Protein AF-A0A8I0JNL1-F1 (afdb_monomer)

pLDDT: mean 84.27, std 13.31, range [37.5, 96.88]

Sequence (126 aa):
MKEPLSAQIAQLTMKREQNKLELFEKEALRLRNKELFFVHGESTPAPERIALDSEIAHLEADRQRTKAELLKLKRQAQEMRETKLVALLIEALNANGLQAEIEKARAAADDALRHAHLFEAYTAQI

Radius of gyration: 26.98 Å; Cα contacts (8 Å, |Δi|>4): 44; chains: 1; bounding box: 59×25×74 Å

Mean predicted aligned error: 10.64 Å

Solvent-accessible surface area (backbone atoms only — not comparable to full-atom values): 6977 Å² total; per-residue (Å²): 130,84,77,55,70,69,56,55,50,49,51,45,50,52,50,45,54,51,43,50,52,54,40,51,53,52,50,50,50,55,50,50,51,50,48,40,30,75,78,71,64,46,77,77,56,69,68,61,53,51,51,53,53,50,51,45,52,49,39,52,52,52,44,53,51,45,50,55,53,47,53,51,54,52,48,52,53,47,55,55,48,53,54,50,50,51,52,51,49,51,53,54,35,52,75,70,68,42,53,67,60,52,52,52,52,49,52,53,50,54,52,51,52,52,52,56,58,54,48,59,68,66,58,77,78,116

Secondary structure (DSSP, 8-state):
-PPPHHHHHHHHHHHHHHHHHHHHHHHHHHHHHHHHHHHH-PPPPHHHHHHHHHHHHHHHHHHHHHHHHHHHHHHHHHHHHHHHHHHHHHHHHHHTT-HHHHHHHHHHHHHHHHHHHHHHHHHTT-

Structure (mmCIF, N/CA/C/O backbone):
data_AF-A0A8I0JNL1-F1
#
_entry.id   AF-A0A8I0JNL1-F1
#
loop_
_atom_site.group_PDB
_atom_site.id
_atom_site.type_symbol
_atom_site.label_atom_id
_atom_site.label_alt_id
_atom_site.label_comp_id
_atom_site.label_asym_id
_atom_site.label_entity_id
_atom_site.label_seq_id
_atom_site.pdbx_PDB_ins_code
_atom_site.Cartn_x
_atom_site.Cartn_y
_atom_site.Cartn_z
_atom_site.occupancy
_atom_site.B_iso_or_equiv
_atom_site.auth_seq_id
_atom_site.auth_comp_id
_atom_site.auth_asym_id
_atom_site.auth_atom_id
_atom_site.pdbx_PDB_model_num
ATOM 1 N N . MET A 1 1 ? 9.365 -12.521 19.389 1.00 48.44 1 MET A N 1
ATOM 2 C CA . MET A 1 1 ? 8.229 -11.627 19.719 1.00 48.44 1 MET A CA 1
ATOM 3 C C . MET A 1 1 ? 7.768 -10.964 18.428 1.00 48.44 1 MET A C 1
ATOM 5 O O . MET A 1 1 ? 8.630 -10.650 17.619 1.00 48.44 1 MET A O 1
ATOM 9 N N . LYS A 1 2 ? 6.458 -10.817 18.183 1.00 74.38 2 LYS A N 1
ATOM 10 C CA . LYS A 1 2 ? 5.972 -10.074 17.003 1.00 74.38 2 LYS A CA 1
ATOM 11 C C . LYS A 1 2 ? 6.363 -8.601 17.157 1.00 74.38 2 LYS A C 1
ATOM 13 O O . LYS A 1 2 ? 6.223 -8.063 18.253 1.00 74.38 2 LYS A O 1
ATOM 18 N N . GLU A 1 3 ? 6.868 -7.977 16.095 1.00 81.94 3 GLU A N 1
ATOM 19 C CA . GLU A 1 3 ? 7.218 -6.553 16.110 1.00 81.94 3 GLU A CA 1
ATOM 20 C C . GLU A 1 3 ? 6.005 -5.682 16.472 1.00 81.94 3 GLU A C 1
ATOM 22 O O . GLU A 1 3 ? 4.873 -6.036 16.121 1.00 81.94 3 GLU A O 1
ATOM 27 N N . PRO A 1 4 ? 6.203 -4.536 17.149 1.00 87.50 4 PRO A N 1
ATOM 28 C CA . PRO A 1 4 ? 5.103 -3.643 17.476 1.00 87.50 4 PRO A CA 1
ATOM 29 C C . PRO A 1 4 ? 4.456 -3.099 16.199 1.00 87.50 4 PRO A C 1
ATOM 31 O O . PRO A 1 4 ? 5.123 -2.816 15.205 1.00 87.50 4 PRO A O 1
ATOM 34 N N . LEU A 1 5 ? 3.135 -2.920 16.234 1.00 85.31 5 LEU A N 1
ATOM 35 C CA . LEU A 1 5 ? 2.339 -2.537 15.064 1.00 85.31 5 LEU A CA 1
ATOM 36 C C . LEU A 1 5 ? 2.775 -1.184 14.465 1.00 85.31 5 LEU A C 1
ATOM 38 O O . LEU A 1 5 ? 2.724 -0.987 13.254 1.00 85.31 5 LEU A O 1
ATOM 42 N N . SER A 1 6 ? 3.285 -0.274 15.300 1.00 84.62 6 SER A N 1
ATOM 43 C CA . SER A 1 6 ? 3.906 0.981 14.865 1.00 84.62 6 SER A CA 1
ATOM 44 C C . SER A 1 6 ? 5.185 0.772 14.048 1.00 84.62 6 SER A C 1
ATOM 46 O O . SER A 1 6 ? 5.370 1.460 13.047 1.00 84.62 6 SER A O 1
ATOM 48 N N . ALA A 1 7 ? 6.041 -0.182 14.432 1.00 88.50 7 ALA A N 1
ATOM 49 C CA . ALA A 1 7 ? 7.258 -0.507 13.690 1.00 88.50 7 ALA A CA 1
ATOM 50 C C . ALA A 1 7 ? 6.928 -1.147 12.338 1.00 88.50 7 ALA A C 1
ATOM 52 O O . ALA A 1 7 ? 7.489 -0.735 11.328 1.00 88.50 7 ALA A O 1
ATOM 53 N N . GLN A 1 8 ? 5.945 -2.052 12.292 1.00 88.81 8 GLN A N 1
ATOM 54 C CA . GLN A 1 8 ? 5.487 -2.659 11.036 1.00 88.81 8 GLN A CA 1
ATOM 55 C C . GLN A 1 8 ? 4.933 -1.604 10.060 1.00 88.81 8 GLN A C 1
ATOM 57 O O . GLN A 1 8 ? 5.268 -1.605 8.875 1.00 88.81 8 GLN A O 1
ATOM 62 N N . ILE A 1 9 ? 4.126 -0.650 10.550 1.00 88.69 9 ILE A N 1
ATOM 63 C CA . ILE A 1 9 ? 3.624 0.467 9.730 1.00 88.69 9 ILE A CA 1
ATOM 64 C C . ILE A 1 9 ? 4.778 1.346 9.232 1.00 88.69 9 ILE A C 1
ATOM 66 O O . ILE A 1 9 ? 4.781 1.737 8.063 1.00 88.69 9 ILE A O 1
ATOM 70 N N . ALA A 1 10 ? 5.749 1.666 10.092 1.00 89.56 10 ALA A N 1
ATOM 71 C CA . ALA A 1 10 ? 6.901 2.481 9.717 1.00 89.56 10 ALA A CA 1
ATOM 72 C C . ALA A 1 10 ? 7.754 1.794 8.638 1.00 89.56 10 ALA A C 1
ATOM 74 O O . ALA A 1 10 ? 8.046 2.413 7.616 1.00 89.56 10 ALA A O 1
ATOM 7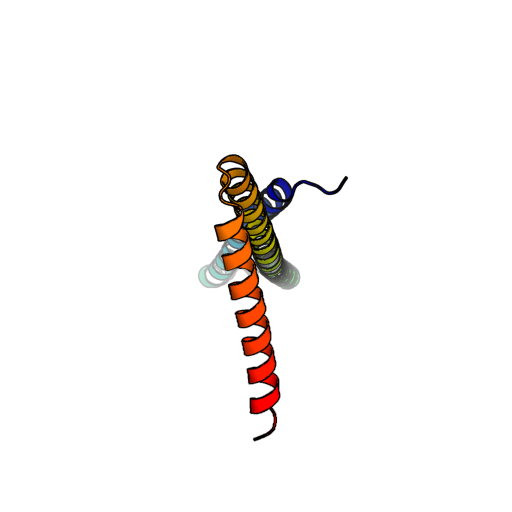5 N N . GLN A 1 11 ? 8.065 0.507 8.809 1.00 92.19 11 GLN A N 1
ATOM 76 C CA . GLN A 1 11 ? 8.825 -0.283 7.838 1.00 92.19 11 GLN A CA 1
ATOM 77 C C . GLN A 1 11 ? 8.132 -0.333 6.474 1.00 92.19 11 GLN A C 1
ATOM 79 O O . GLN A 1 11 ? 8.754 -0.035 5.456 1.00 92.19 11 GLN A O 1
ATOM 84 N N . LEU A 1 12 ? 6.832 -0.642 6.432 1.00 90.75 12 LEU A N 1
ATOM 85 C CA . LEU A 1 12 ? 6.090 -0.668 5.169 1.00 90.75 12 LEU A CA 1
ATOM 86 C C . LEU A 1 12 ? 5.966 0.724 4.535 1.00 90.75 12 LEU A C 1
ATOM 88 O O . LEU A 1 12 ? 5.923 0.842 3.312 1.00 90.75 12 LEU A O 1
ATOM 92 N N . THR A 1 13 ? 5.932 1.788 5.341 1.00 89.50 13 THR A N 1
ATOM 93 C CA . THR A 1 13 ? 5.942 3.166 4.830 1.00 89.50 13 THR A CA 1
ATOM 94 C C . THR A 1 13 ? 7.282 3.493 4.177 1.00 89.50 13 THR A C 1
ATOM 96 O O . THR A 1 13 ? 7.296 3.994 3.056 1.00 89.50 13 THR A O 1
ATOM 99 N N . MET A 1 14 ? 8.397 3.147 4.827 1.00 92.88 14 MET A N 1
ATOM 100 C CA . MET A 1 14 ? 9.734 3.313 4.251 1.00 92.88 14 MET A CA 1
ATOM 101 C C . MET A 1 14 ? 9.894 2.496 2.969 1.00 92.88 14 MET A C 1
ATOM 103 O O . MET A 1 14 ? 10.290 3.051 1.948 1.00 92.88 14 MET A O 1
ATOM 107 N N . LYS A 1 15 ? 9.500 1.216 2.990 1.00 91.88 15 LYS A N 1
ATOM 108 C CA . LYS A 1 15 ? 9.515 0.347 1.806 1.00 91.88 15 LYS A CA 1
ATOM 109 C C . LYS A 1 15 ? 8.716 0.956 0.654 1.00 91.88 15 LYS A C 1
ATOM 111 O O . LYS A 1 15 ? 9.158 0.954 -0.487 1.00 91.88 15 LYS A O 1
ATOM 116 N N . ARG A 1 16 ? 7.540 1.521 0.936 1.00 90.50 16 ARG A N 1
ATOM 117 C CA . ARG A 1 16 ? 6.712 2.163 -0.091 1.00 90.50 16 ARG A CA 1
ATOM 118 C C . ARG A 1 16 ? 7.397 3.374 -0.730 1.00 90.50 16 ARG A C 1
ATOM 120 O O . ARG A 1 16 ? 7.268 3.543 -1.940 1.00 90.50 16 ARG A O 1
ATOM 127 N N . GLU A 1 17 ? 8.071 4.215 0.052 1.00 91.94 17 GLU A N 1
ATOM 128 C CA . GLU A 1 17 ? 8.812 5.360 -0.494 1.00 91.94 17 GLU A CA 1
ATOM 129 C C . GLU A 1 17 ? 10.041 4.908 -1.292 1.00 91.94 17 GLU A C 1
ATOM 131 O O . GLU A 1 17 ? 10.281 5.441 -2.371 1.00 91.94 17 GLU A O 1
ATOM 136 N N . GLN A 1 18 ? 10.750 3.871 -0.837 1.00 93.75 18 GLN A N 1
ATOM 137 C CA . GLN A 1 18 ? 11.854 3.263 -1.590 1.00 93.75 18 GLN A CA 1
ATOM 138 C C . GLN A 1 18 ? 11.381 2.732 -2.948 1.00 93.75 18 GLN A C 1
ATOM 140 O O . GLN A 1 18 ? 11.891 3.160 -3.978 1.00 93.75 18 GLN A O 1
ATOM 145 N N . ASN A 1 19 ? 10.329 1.907 -2.966 1.00 91.75 19 ASN A N 1
ATOM 146 C CA . ASN A 1 19 ? 9.758 1.381 -4.209 1.00 91.75 19 ASN A CA 1
ATOM 147 C C . ASN A 1 19 ? 9.298 2.494 -5.160 1.00 91.75 19 ASN A C 1
ATOM 149 O O . ASN A 1 19 ? 9.339 2.333 -6.373 1.00 91.75 19 ASN A O 1
ATOM 153 N N . LYS A 1 20 ? 8.805 3.615 -4.622 1.00 92.25 20 LYS A N 1
ATOM 154 C CA . LYS A 1 20 ? 8.367 4.762 -5.423 1.00 92.25 20 LYS A CA 1
ATOM 155 C C . LYS A 1 20 ? 9.551 5.465 -6.085 1.00 92.25 20 LYS A C 1
ATOM 157 O O . LYS A 1 20 ? 9.439 5.816 -7.254 1.00 92.25 20 LYS A O 1
ATOM 162 N N . LEU A 1 21 ? 10.643 5.678 -5.350 1.00 94.75 21 LEU A N 1
ATOM 163 C CA . LEU A 1 21 ? 11.870 6.257 -5.899 1.00 94.75 21 LEU A CA 1
ATOM 164 C C . LEU A 1 21 ? 12.448 5.357 -6.992 1.00 94.75 21 LEU A C 1
ATOM 166 O O . LEU A 1 21 ? 12.667 5.822 -8.105 1.00 94.75 21 LEU A O 1
ATOM 170 N N . GLU A 1 22 ? 12.586 4.064 -6.705 1.00 95.38 22 GLU A N 1
ATOM 171 C CA . GLU A 1 22 ? 13.130 3.096 -7.656 1.00 95.38 22 GLU A CA 1
ATOM 172 C C . GLU A 1 22 ? 12.269 2.998 -8.923 1.00 95.38 22 GLU A C 1
ATOM 174 O O . GLU A 1 22 ? 12.784 3.016 -10.039 1.00 95.38 22 GLU A O 1
ATOM 179 N N . LEU A 1 23 ? 10.940 2.994 -8.777 1.00 95.25 23 LEU A N 1
ATOM 180 C CA . LEU A 1 23 ? 10.028 3.005 -9.918 1.00 95.25 23 LEU A CA 1
ATOM 181 C C . LEU A 1 23 ? 10.205 4.260 -10.782 1.00 95.25 23 LEU A C 1
ATOM 183 O O . LEU A 1 23 ? 10.267 4.143 -12.004 1.00 95.25 23 LEU A O 1
ATOM 187 N N . PHE A 1 24 ? 10.349 5.442 -10.175 1.00 95.69 24 PHE A N 1
ATOM 188 C CA . PHE A 1 24 ? 10.610 6.668 -10.934 1.00 95.69 24 PHE A CA 1
ATOM 189 C C . PHE A 1 24 ? 11.940 6.623 -11.687 1.00 95.69 24 PHE A C 1
ATOM 191 O O . PHE A 1 24 ? 11.998 7.055 -12.836 1.00 95.69 24 PHE A O 1
ATOM 198 N N . GLU A 1 25 ? 12.997 6.087 -11.078 1.00 96.88 25 GLU A N 1
ATOM 199 C CA . GLU A 1 25 ? 14.301 5.938 -11.733 1.00 96.88 25 GLU A CA 1
ATOM 200 C C . GLU A 1 25 ? 14.222 4.995 -12.941 1.00 96.88 25 GLU A C 1
ATOM 202 O O . GLU A 1 25 ? 14.732 5.309 -14.020 1.00 96.88 25 GLU A O 1
ATOM 207 N N . LYS A 1 26 ? 13.532 3.860 -12.794 1.00 96.44 26 LYS A N 1
ATOM 208 C CA . LYS A 1 26 ? 13.361 2.867 -13.864 1.00 96.44 26 LYS A CA 1
ATOM 209 C C . LYS A 1 26 ? 12.465 3.387 -14.989 1.00 96.44 26 LYS A C 1
ATOM 211 O O . LYS A 1 26 ? 12.774 3.192 -16.165 1.00 96.44 26 LYS A O 1
ATOM 216 N N . GLU A 1 27 ? 11.395 4.110 -14.661 1.00 95.19 27 GLU A N 1
ATOM 217 C CA . GLU A 1 27 ? 10.556 4.785 -15.654 1.00 95.19 27 GLU A CA 1
ATOM 218 C C . GLU A 1 27 ? 11.321 5.884 -16.400 1.00 95.19 27 GLU A C 1
ATOM 220 O O . GLU A 1 27 ? 11.199 5.984 -17.623 1.00 95.19 27 GLU A O 1
ATOM 225 N N . ALA A 1 28 ? 12.147 6.665 -15.698 1.00 96.31 28 ALA A N 1
ATOM 226 C CA . ALA A 1 28 ? 13.008 7.672 -16.309 1.00 96.31 28 ALA A CA 1
ATOM 227 C C . ALA A 1 28 ? 14.028 7.034 -17.261 1.00 96.31 28 ALA A C 1
ATOM 229 O O . ALA A 1 28 ? 14.199 7.511 -18.383 1.00 96.31 28 ALA A O 1
ATOM 230 N N . LEU A 1 29 ? 14.646 5.914 -16.869 1.00 96.06 29 LEU A N 1
ATOM 231 C CA . LEU A 1 29 ? 15.532 5.143 -17.743 1.00 96.06 29 LEU A CA 1
ATOM 232 C C . LEU A 1 29 ? 14.789 4.641 -18.988 1.00 96.06 29 LEU A C 1
ATOM 234 O O . LEU A 1 29 ? 15.286 4.779 -20.106 1.00 96.06 29 LEU A O 1
ATOM 238 N N . ARG A 1 30 ? 13.568 4.121 -18.821 1.00 94.88 30 ARG A N 1
ATOM 239 C CA . ARG A 1 30 ? 12.734 3.670 -19.943 1.00 94.88 30 ARG A CA 1
ATOM 240 C C . ARG A 1 30 ? 12.415 4.813 -20.907 1.00 94.88 30 ARG A C 1
ATOM 242 O O . ARG A 1 30 ? 12.444 4.610 -22.119 1.00 94.88 30 ARG A O 1
ATOM 249 N N . LEU A 1 31 ? 12.096 5.999 -20.388 1.00 94.69 31 LEU A N 1
ATOM 250 C CA . LEU A 1 31 ? 11.822 7.190 -21.197 1.00 94.69 31 LEU A CA 1
ATOM 251 C C . LEU A 1 31 ? 13.074 7.677 -21.926 1.00 94.69 31 LEU A C 1
ATOM 253 O O . LEU A 1 31 ? 13.005 7.924 -23.127 1.00 94.69 31 LEU A O 1
ATOM 257 N N . ARG A 1 32 ? 14.219 7.722 -21.241 1.00 94.94 32 ARG A N 1
ATOM 258 C CA . ARG A 1 32 ? 15.505 8.085 -21.841 1.00 94.94 32 ARG A CA 1
ATOM 259 C C . ARG A 1 32 ? 15.888 7.140 -22.979 1.00 94.94 32 ARG A C 1
ATOM 261 O O . ARG A 1 32 ? 16.269 7.597 -24.047 1.00 94.94 32 ARG A O 1
ATOM 268 N N . ASN A 1 33 ? 15.732 5.830 -22.792 1.00 92.75 33 ASN A N 1
ATOM 269 C CA . ASN A 1 33 ? 16.008 4.843 -23.840 1.00 92.75 33 ASN A CA 1
ATOM 270 C C . ASN A 1 33 ? 15.101 5.035 -25.067 1.00 92.75 33 ASN A C 1
ATOM 272 O O . ASN A 1 33 ? 15.548 4.885 -26.202 1.00 92.75 33 ASN A O 1
ATOM 276 N N . LYS A 1 34 ? 13.830 5.405 -24.854 1.00 92.56 34 LYS A N 1
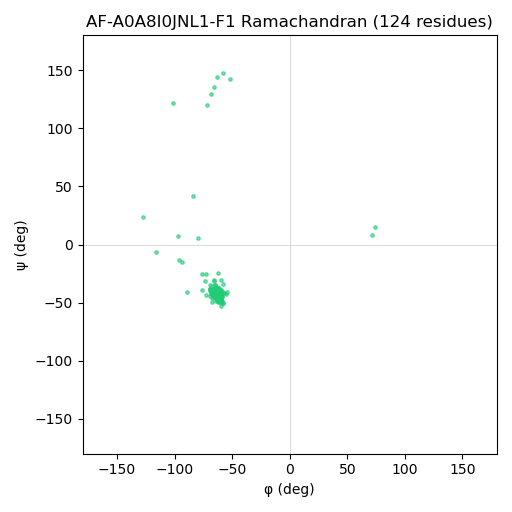ATOM 277 C CA . LYS A 1 34 ? 12.915 5.761 -25.949 1.00 92.56 34 LYS A CA 1
ATOM 278 C C . LYS A 1 34 ? 13.364 7.032 -26.665 1.00 92.56 34 LYS A C 1
ATOM 280 O O . LYS A 1 34 ? 13.359 7.057 -27.889 1.00 92.56 34 LYS A O 1
ATOM 285 N N . GLU A 1 35 ? 13.752 8.064 -25.924 1.00 94.94 35 GLU A N 1
ATOM 286 C CA . GLU A 1 35 ? 14.258 9.318 -26.486 1.00 94.94 35 GLU A CA 1
ATOM 287 C C . GLU A 1 35 ? 15.509 9.089 -27.343 1.00 94.94 35 GLU A C 1
ATOM 289 O O . GLU A 1 35 ? 15.538 9.523 -28.492 1.00 94.94 35 GLU A O 1
ATOM 294 N N . LEU A 1 36 ? 16.492 8.334 -26.840 1.00 93.31 36 LEU A N 1
ATOM 295 C CA . LEU A 1 36 ? 17.705 7.979 -27.586 1.00 93.31 36 LEU A CA 1
ATOM 296 C C . LEU A 1 36 ? 17.381 7.255 -28.898 1.00 93.31 36 LEU A C 1
ATOM 298 O O . LEU A 1 36 ? 17.949 7.576 -29.943 1.00 93.31 36 LEU A O 1
ATOM 302 N N . PHE A 1 37 ? 16.414 6.338 -28.872 1.00 93.75 37 PHE A N 1
ATOM 303 C CA . PHE A 1 37 ? 15.942 5.678 -30.083 1.00 93.75 37 PHE A CA 1
ATOM 304 C C . PHE A 1 37 ? 15.300 6.663 -31.070 1.00 93.75 37 PHE A C 1
ATOM 306 O O . PHE A 1 37 ? 15.616 6.629 -32.257 1.00 93.75 37 PHE A O 1
ATOM 313 N N . PHE A 1 38 ? 14.422 7.555 -30.603 1.00 92.69 38 PHE A N 1
ATOM 314 C CA . PHE A 1 38 ? 13.723 8.502 -31.477 1.00 92.69 38 PHE A CA 1
ATOM 315 C C . PHE A 1 38 ? 14.635 9.583 -32.064 1.00 92.69 38 PHE A C 1
ATOM 317 O O . PHE A 1 38 ? 14.446 9.968 -33.216 1.00 92.69 38 PHE A O 1
ATOM 324 N N . VAL A 1 39 ? 15.596 10.086 -31.287 1.00 95.31 39 VAL A N 1
ATOM 325 C CA . VAL A 1 39 ? 16.458 11.212 -31.681 1.00 95.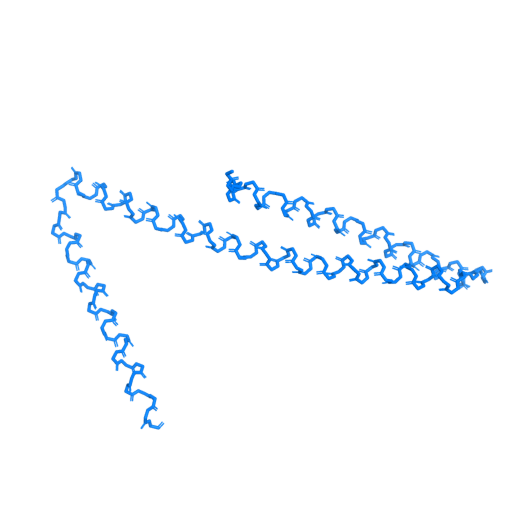31 39 VAL A CA 1
ATOM 326 C C . VAL A 1 39 ? 17.714 10.731 -32.405 1.00 95.31 39 VAL A C 1
ATOM 328 O O . VAL A 1 39 ? 18.129 11.341 -33.389 1.00 95.31 39 VAL A O 1
ATOM 331 N N . HIS A 1 40 ? 18.321 9.640 -31.932 1.00 93.69 40 HIS A N 1
ATOM 332 C CA . HIS A 1 40 ? 19.637 9.183 -32.387 1.00 93.69 40 HIS A CA 1
ATOM 333 C C . HIS A 1 40 ? 19.606 7.819 -33.089 1.00 93.69 40 HIS A C 1
ATOM 335 O O . HIS A 1 40 ? 20.622 7.393 -33.632 1.00 93.69 40 HIS A O 1
ATOM 341 N N . GLY A 1 41 ? 18.462 7.124 -33.109 1.00 92.69 41 GLY A N 1
ATOM 342 C CA . GLY A 1 41 ? 18.353 5.776 -33.678 1.00 92.69 41 GLY A CA 1
ATOM 343 C C . GLY A 1 41 ? 19.030 4.691 -32.833 1.00 92.69 41 GLY A C 1
ATOM 344 O O . GLY A 1 41 ? 19.142 3.548 -33.276 1.00 92.69 41 GLY A O 1
ATOM 345 N N . GLU A 1 42 ? 19.482 5.023 -31.620 1.00 92.00 42 GLU A N 1
ATOM 346 C CA . GLU A 1 42 ? 20.152 4.086 -30.720 1.00 92.00 42 GLU A CA 1
ATOM 347 C C . GLU A 1 42 ? 19.142 3.086 -30.147 1.00 92.00 42 GLU A C 1
ATOM 349 O O . GLU A 1 42 ? 18.172 3.459 -29.487 1.00 92.00 42 GLU A O 1
ATOM 354 N N . SER A 1 43 ? 19.349 1.792 -30.403 1.00 89.06 43 SER A N 1
ATOM 355 C CA . SER A 1 43 ? 18.433 0.750 -29.937 1.00 89.06 43 SER A CA 1
ATOM 356 C C . SER A 1 43 ? 18.972 0.047 -28.698 1.00 89.06 43 SER A C 1
ATOM 358 O O . SER A 1 43 ? 20.025 -0.586 -28.738 1.00 89.06 43 SER A O 1
ATOM 360 N N . THR A 1 44 ? 18.204 0.085 -27.611 1.00 90.31 44 THR A N 1
ATOM 361 C CA . THR A 1 44 ? 18.430 -0.787 -26.454 1.00 90.31 44 THR A CA 1
ATOM 362 C C . THR A 1 44 ? 18.105 -2.238 -26.833 1.00 90.31 44 THR A C 1
ATOM 364 O O . THR A 1 44 ? 17.002 -2.474 -27.345 1.00 90.31 44 THR A O 1
ATOM 367 N N . PRO A 1 45 ? 18.984 -3.222 -26.571 1.00 94.81 45 PRO A N 1
ATOM 368 C CA . PRO A 1 45 ? 18.719 -4.635 -26.835 1.00 94.81 45 PRO A CA 1
ATOM 369 C C . PRO A 1 45 ? 17.391 -5.120 -26.241 1.00 94.81 45 PRO A C 1
ATOM 371 O O . PRO A 1 45 ? 17.005 -4.746 -25.134 1.00 94.81 45 PRO A O 1
ATOM 374 N N . ALA A 1 46 ? 16.684 -5.996 -26.962 1.00 92.69 46 ALA A N 1
ATOM 375 C CA . ALA A 1 46 ? 15.395 -6.524 -26.506 1.00 92.69 46 ALA A CA 1
ATOM 376 C C . ALA A 1 46 ? 15.438 -7.177 -25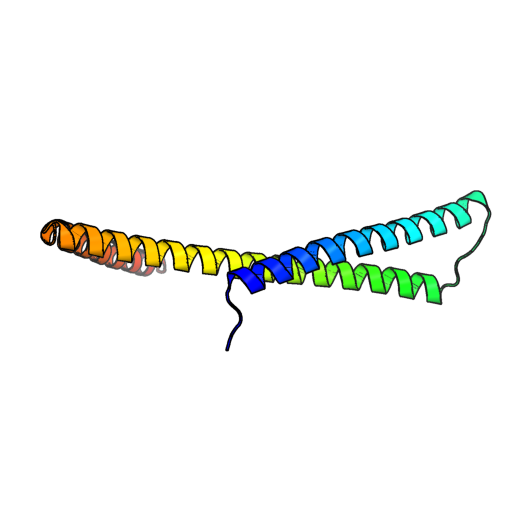.104 1.00 92.69 46 ALA A C 1
ATOM 378 O O . ALA A 1 46 ? 14.524 -6.898 -24.327 1.00 92.69 46 ALA A O 1
ATOM 379 N N . PRO A 1 47 ? 16.470 -7.966 -24.731 1.00 95.75 47 PRO A N 1
ATOM 380 C CA . PRO A 1 47 ? 16.568 -8.535 -23.385 1.00 95.75 47 PRO A CA 1
ATOM 381 C C . PRO A 1 47 ? 16.609 -7.476 -22.279 1.00 95.75 47 PRO A C 1
ATOM 383 O O . PRO A 1 47 ? 15.940 -7.629 -21.264 1.00 95.75 47 PRO A O 1
ATOM 386 N N . GLU A 1 48 ? 17.333 -6.376 -22.494 1.00 93.50 48 GLU A N 1
ATOM 387 C CA . GLU A 1 48 ? 17.449 -5.282 -21.522 1.00 93.50 48 GLU A CA 1
ATOM 388 C C . GLU A 1 48 ? 16.131 -4.519 -21.362 1.00 93.50 48 GLU A C 1
ATOM 390 O O . GLU A 1 48 ? 15.750 -4.163 -20.249 1.00 93.50 48 GLU A O 1
ATOM 395 N N . ARG A 1 49 ? 15.386 -4.318 -22.458 1.00 92.50 49 ARG A N 1
ATOM 396 C CA . ARG A 1 49 ? 14.049 -3.704 -22.396 1.00 92.50 49 ARG A CA 1
ATOM 397 C C . ARG A 1 49 ? 13.063 -4.576 -21.622 1.00 92.50 49 ARG A C 1
ATOM 399 O O . ARG A 1 49 ? 12.342 -4.063 -20.776 1.00 92.50 49 ARG A O 1
ATOM 406 N N . ILE A 1 50 ? 13.061 -5.884 -21.892 1.00 94.88 50 ILE A N 1
ATOM 407 C CA . ILE A 1 50 ? 12.193 -6.846 -21.197 1.00 94.88 50 ILE A CA 1
ATOM 408 C C . ILE A 1 50 ? 12.540 -6.894 -19.708 1.00 94.88 50 ILE A C 1
ATOM 410 O O . ILE A 1 50 ? 11.635 -6.871 -18.878 1.00 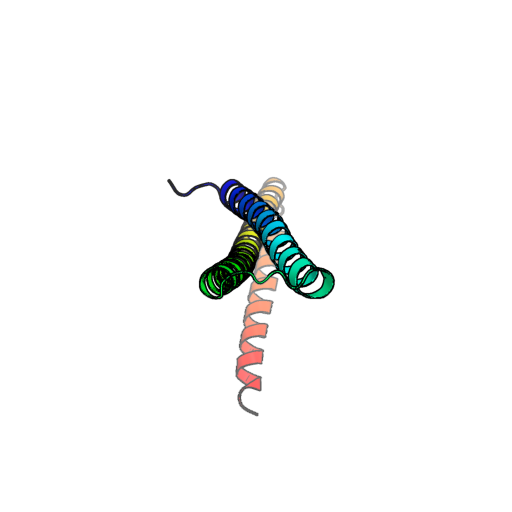94.88 50 ILE A O 1
ATOM 414 N N . ALA A 1 51 ? 13.832 -6.921 -19.366 1.00 96.06 51 ALA A N 1
ATOM 415 C CA . ALA A 1 51 ? 14.282 -6.870 -17.981 1.00 96.06 51 ALA A CA 1
ATOM 416 C C . ALA A 1 51 ? 13.771 -5.598 -17.285 1.00 96.06 51 ALA A C 1
ATOM 418 O O . ALA A 1 51 ? 13.108 -5.696 -16.255 1.00 96.06 51 ALA A O 1
ATOM 419 N N . LEU A 1 52 ? 13.962 -4.426 -17.897 1.00 95.38 52 LEU A N 1
ATOM 420 C CA . LEU A 1 52 ? 13.500 -3.152 -17.345 1.00 95.38 52 LEU A CA 1
ATOM 421 C C . LEU A 1 52 ? 11.975 -3.100 -17.156 1.00 95.38 52 LEU A C 1
ATOM 423 O O . LEU A 1 52 ? 11.502 -2.693 -16.097 1.00 95.38 52 LEU A O 1
ATOM 427 N N . ASP A 1 53 ? 11.194 -3.535 -18.148 1.00 94.44 53 ASP A N 1
ATOM 428 C CA . ASP A 1 53 ? 9.731 -3.574 -18.033 1.00 94.44 53 ASP A CA 1
ATOM 429 C C . ASP A 1 53 ? 9.273 -4.579 -16.959 1.00 94.44 53 ASP A C 1
ATOM 431 O O . ASP A 1 53 ? 8.308 -4.316 -16.239 1.00 94.44 53 ASP A O 1
ATOM 435 N N . SER A 1 54 ? 9.983 -5.702 -16.795 1.00 95.31 54 SER A N 1
ATOM 436 C CA . SER A 1 54 ? 9.693 -6.682 -15.742 1.00 95.31 54 SER A CA 1
ATOM 437 C C . SER A 1 54 ? 9.994 -6.148 -14.338 1.00 95.31 54 SER A C 1
ATOM 439 O O . SER A 1 54 ? 9.202 -6.366 -13.420 1.00 95.31 54 SER A O 1
ATOM 441 N N . GLU A 1 55 ? 11.084 -5.394 -14.175 1.00 96.31 55 GLU A N 1
ATOM 442 C CA . GLU A 1 55 ? 11.435 -4.730 -12.917 1.00 96.31 55 GLU A CA 1
ATOM 443 C C . GLU A 1 55 ? 10.386 -3.677 -12.543 1.00 96.31 55 GLU A C 1
ATOM 445 O O . GLU A 1 55 ? 9.922 -3.647 -11.403 1.00 96.31 55 GLU A O 1
ATOM 450 N N . ILE A 1 56 ? 9.941 -2.864 -13.511 1.00 95.69 56 ILE A N 1
ATOM 451 C CA . ILE A 1 56 ? 8.863 -1.884 -13.304 1.00 95.69 56 ILE A CA 1
ATOM 452 C C . ILE A 1 56 ? 7.578 -2.594 -12.860 1.00 95.69 56 ILE A C 1
ATOM 454 O O . ILE A 1 56 ? 6.998 -2.224 -11.839 1.00 95.69 56 ILE A O 1
ATOM 458 N N . ALA A 1 57 ? 7.158 -3.648 -13.568 1.00 94.81 57 ALA A N 1
ATOM 459 C CA . ALA A 1 57 ? 5.953 -4.401 -13.222 1.00 94.81 57 ALA A CA 1
ATOM 460 C C . ALA A 1 57 ? 6.036 -5.027 -11.815 1.00 94.81 57 ALA A C 1
ATOM 462 O O . ALA A 1 57 ? 5.058 -5.009 -11.062 1.00 94.81 57 ALA A O 1
ATOM 463 N N . HIS A 1 58 ? 7.209 -5.539 -11.427 1.00 95.56 58 HIS A N 1
ATOM 464 C CA . HIS A 1 58 ? 7.436 -6.063 -10.082 1.00 95.56 58 HIS A CA 1
ATOM 465 C C . HIS A 1 58 ? 7.317 -4.961 -9.019 1.00 95.56 58 HIS A C 1
ATOM 467 O O . HIS A 1 58 ? 6.635 -5.145 -8.007 1.00 95.56 58 HIS A O 1
ATOM 473 N N . LEU A 1 59 ? 7.941 -3.801 -9.239 1.00 93.94 59 LEU A N 1
ATOM 474 C CA . LEU A 1 59 ? 7.875 -2.662 -8.319 1.00 93.94 59 LEU A CA 1
ATOM 475 C C . LEU A 1 59 ? 6.442 -2.135 -8.159 1.00 93.94 59 LEU A C 1
ATOM 477 O O . LEU A 1 59 ? 6.024 -1.806 -7.043 1.00 93.94 59 LEU A O 1
ATOM 481 N N . GLU A 1 60 ? 5.657 -2.103 -9.239 1.00 93.50 60 GLU A N 1
ATOM 482 C CA . GLU A 1 60 ? 4.236 -1.745 -9.202 1.00 93.50 60 GLU A CA 1
ATOM 483 C C . GLU A 1 60 ? 3.412 -2.734 -8.374 1.00 93.50 60 GLU A C 1
ATOM 485 O O . GLU A 1 60 ? 2.641 -2.316 -7.499 1.00 93.50 60 GLU A O 1
ATOM 490 N N . ALA A 1 61 ? 3.595 -4.036 -8.607 1.00 93.81 61 ALA A N 1
ATOM 491 C CA . ALA A 1 61 ? 2.914 -5.087 -7.858 1.00 93.81 61 ALA A CA 1
ATOM 492 C C . ALA A 1 61 ? 3.245 -5.003 -6.360 1.00 93.81 61 ALA A C 1
ATOM 494 O O . ALA A 1 61 ? 2.342 -4.980 -5.514 1.00 93.81 61 ALA A O 1
ATOM 495 N N . ASP A 1 62 ? 4.526 -4.849 -6.023 1.00 92.00 62 ASP A N 1
ATOM 496 C CA . ASP A 1 62 ? 4.978 -4.692 -4.643 1.00 92.00 62 ASP A CA 1
ATOM 497 C C . ASP A 1 62 ? 4.436 -3.416 -3.993 1.00 92.00 62 ASP A C 1
ATOM 499 O O . ASP A 1 62 ? 4.071 -3.422 -2.810 1.00 92.00 62 ASP A O 1
ATOM 503 N N . ARG A 1 63 ? 4.317 -2.316 -4.745 1.00 90.00 63 ARG A N 1
ATOM 504 C CA . ARG A 1 63 ? 3.712 -1.071 -4.253 1.00 90.00 63 ARG A CA 1
ATOM 505 C C . ARG A 1 63 ? 2.234 -1.266 -3.916 1.00 90.00 63 ARG A C 1
ATOM 507 O O . ARG A 1 63 ? 1.781 -0.766 -2.880 1.00 90.00 63 ARG A O 1
ATOM 514 N N . GLN A 1 64 ? 1.476 -1.979 -4.752 1.00 90.38 64 GLN A N 1
ATOM 515 C CA . GLN A 1 64 ? 0.062 -2.271 -4.483 1.00 90.38 64 GLN A CA 1
ATOM 516 C C . GLN A 1 64 ? -0.105 -3.212 -3.290 1.00 90.38 64 GLN A C 1
ATOM 518 O O . GLN A 1 64 ? -0.933 -2.950 -2.414 1.00 90.38 64 GLN A O 1
ATOM 523 N N . ARG A 1 65 ? 0.734 -4.247 -3.196 1.00 92.75 65 ARG A N 1
ATOM 524 C CA . ARG A 1 65 ? 0.769 -5.150 -2.043 1.00 92.75 65 ARG A CA 1
ATOM 525 C C . ARG A 1 65 ? 1.055 -4.394 -0.746 1.00 92.75 65 ARG A C 1
ATOM 527 O O . ARG A 1 65 ? 0.284 -4.489 0.207 1.00 92.75 65 ARG A O 1
ATOM 534 N N . THR A 1 66 ? 2.104 -3.573 -0.736 1.00 91.19 66 THR A N 1
ATOM 535 C CA . THR A 1 66 ? 2.496 -2.757 0.425 1.00 91.19 66 THR A CA 1
ATOM 536 C C . THR A 1 66 ? 1.378 -1.793 0.829 1.00 91.19 66 THR A C 1
ATOM 538 O O . THR A 1 66 ? 1.104 -1.604 2.014 1.00 91.19 66 THR A O 1
ATOM 541 N N . LYS A 1 67 ? 0.670 -1.200 -0.143 1.00 89.62 67 LYS A N 1
ATOM 542 C CA . LYS A 1 67 ? -0.498 -0.345 0.118 1.00 89.62 67 LYS A CA 1
ATOM 543 C C . LYS A 1 67 ? -1.627 -1.118 0.806 1.00 89.62 67 LYS A C 1
ATOM 545 O O . LYS A 1 67 ? -2.194 -0.605 1.771 1.00 89.62 67 LYS A O 1
ATOM 550 N N . ALA A 1 68 ? -1.956 -2.316 0.327 1.00 92.25 68 ALA A N 1
ATOM 551 C CA . ALA A 1 68 ? -3.000 -3.149 0.922 1.00 92.25 68 ALA A CA 1
ATOM 552 C C . ALA A 1 68 ? -2.642 -3.565 2.360 1.00 92.25 68 ALA A C 1
ATOM 554 O O . ALA A 1 68 ? -3.466 -3.438 3.268 1.00 92.25 68 ALA A O 1
ATOM 555 N N . GLU A 1 69 ? -1.394 -3.978 2.589 1.00 92.19 69 GLU A N 1
ATOM 556 C CA . GLU A 1 69 ? -0.890 -4.332 3.920 1.00 92.19 69 GLU A CA 1
ATOM 557 C C . GLU A 1 69 ? -0.914 -3.126 4.880 1.00 92.19 69 GLU A C 1
ATOM 559 O O . GLU A 1 69 ? -1.402 -3.244 6.005 1.00 92.19 69 GLU A O 1
ATOM 564 N N . LEU A 1 70 ? -0.500 -1.936 4.428 1.00 90.12 70 LEU A N 1
ATOM 565 C CA . LEU A 1 70 ? -0.580 -0.701 5.220 1.00 90.12 70 LEU A CA 1
ATOM 566 C C . LEU A 1 70 ? -2.014 -0.334 5.606 1.00 90.12 70 LEU A C 1
ATOM 568 O O . LEU A 1 70 ? -2.250 0.085 6.738 1.00 90.12 70 LEU A O 1
ATOM 572 N N . LEU A 1 71 ? -2.973 -0.468 4.686 1.00 90.69 71 LEU A N 1
ATOM 573 C CA . LEU A 1 71 ? -4.384 -0.202 4.981 1.00 90.69 71 LEU A CA 1
ATOM 574 C C . LEU A 1 71 ? -4.910 -1.158 6.055 1.00 90.69 71 LEU A C 1
ATOM 576 O O . LEU A 1 71 ? -5.569 -0.717 6.997 1.00 90.69 71 LEU A O 1
ATOM 580 N N . LYS A 1 72 ? -4.553 -2.442 5.958 1.00 91.62 72 LYS A N 1
ATOM 581 C CA . LYS A 1 72 ? -4.903 -3.449 6.962 1.00 91.62 72 LYS A CA 1
ATOM 582 C C . LYS A 1 72 ? -4.330 -3.096 8.335 1.00 91.62 72 LYS A C 1
ATOM 584 O O . LYS A 1 72 ? -5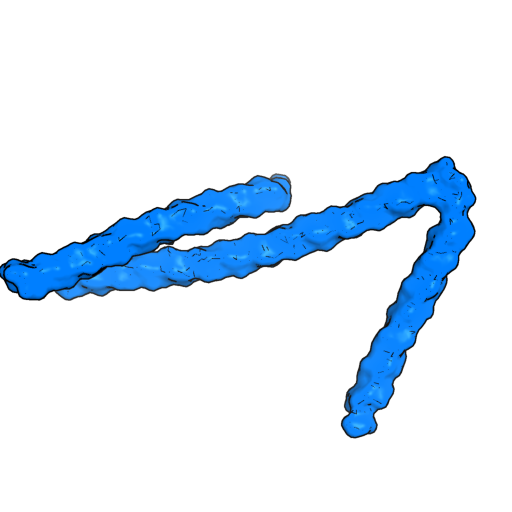.075 -3.076 9.311 1.00 91.62 72 LYS A O 1
ATOM 589 N N . LEU A 1 73 ? -3.038 -2.773 8.418 1.00 89.81 73 LEU A N 1
ATOM 590 C CA . LEU A 1 73 ? -2.402 -2.420 9.691 1.00 89.81 73 LEU A CA 1
ATOM 591 C C . LEU A 1 73 ? -2.963 -1.122 10.280 1.00 89.81 73 LEU A C 1
ATOM 593 O O . LEU A 1 73 ? -3.172 -1.042 11.485 1.00 89.81 73 LEU A O 1
ATOM 597 N N . LYS A 1 74 ? -3.251 -0.109 9.454 1.00 87.38 74 LYS A N 1
ATOM 598 C CA . LYS A 1 74 ? -3.883 1.134 9.925 1.00 87.38 74 LYS A CA 1
ATOM 599 C C . LYS A 1 74 ? -5.269 0.883 10.510 1.00 87.38 74 LYS A C 1
ATOM 601 O O . LYS A 1 74 ? -5.572 1.431 11.565 1.00 87.38 74 LYS A O 1
ATOM 606 N N . ARG A 1 75 ? -6.071 0.028 9.871 1.00 87.81 75 ARG A N 1
ATOM 607 C CA . ARG A 1 75 ? -7.380 -0.376 10.394 1.00 87.81 75 ARG A CA 1
ATOM 608 C C . ARG A 1 75 ? -7.248 -1.100 11.734 1.00 87.81 75 ARG A C 1
ATOM 610 O O . ARG A 1 75 ? -7.910 -0.720 12.688 1.00 87.81 75 ARG A O 1
ATOM 617 N N . GLN A 1 76 ? -6.314 -2.045 11.845 1.00 87.12 76 GLN A N 1
ATOM 618 C CA . GLN A 1 76 ? -6.019 -2.711 13.119 1.00 87.12 76 GLN A CA 1
ATOM 619 C C . GLN A 1 76 ? -5.566 -1.719 14.201 1.00 87.12 76 GLN A C 1
ATOM 621 O O . GLN A 1 76 ? -6.004 -1.806 15.343 1.00 87.12 76 GLN A O 1
ATOM 626 N N . ALA A 1 77 ? -4.723 -0.740 13.853 1.00 82.50 77 ALA A N 1
ATOM 627 C CA . ALA A 1 77 ? -4.293 0.301 14.784 1.00 82.50 77 ALA A CA 1
ATOM 628 C C . ALA A 1 77 ? -5.469 1.148 15.284 1.00 82.50 77 ALA A C 1
ATOM 630 O O . ALA A 1 77 ? -5.497 1.532 16.452 1.00 82.50 77 ALA A O 1
ATOM 631 N N . GLN A 1 78 ? -6.414 1.461 14.398 1.00 83.00 78 GLN A N 1
ATOM 632 C CA . GLN A 1 78 ? -7.616 2.213 14.729 1.00 83.00 78 GLN A CA 1
ATOM 633 C C . GLN A 1 78 ? -8.535 1.406 15.653 1.00 83.00 78 GLN A C 1
ATOM 635 O O . GLN A 1 78 ? -8.873 1.898 16.724 1.00 83.00 78 GLN A O 1
ATOM 640 N N . GLU A 1 79 ? -8.834 0.153 15.310 1.00 84.94 79 GLU A N 1
ATOM 641 C CA . GLU A 1 79 ? -9.651 -0.750 16.136 1.00 84.94 79 GLU A CA 1
ATOM 642 C C . GLU A 1 79 ? -9.036 -0.934 17.541 1.00 84.94 79 GLU A C 1
ATOM 644 O O . GLU A 1 79 ? -9.729 -0.863 18.558 1.00 84.94 79 GLU A O 1
ATOM 649 N N . MET A 1 80 ? -7.707 -1.071 17.637 1.00 81.50 80 MET A N 1
ATOM 650 C CA . MET A 1 80 ? -6.997 -1.123 18.925 1.00 81.50 80 MET A CA 1
ATOM 651 C C . MET A 1 80 ? -7.087 0.187 19.724 1.00 81.50 80 MET A C 1
ATOM 653 O O . MET A 1 80 ? -7.115 0.162 20.954 1.00 81.50 80 MET A O 1
ATOM 657 N N . ARG A 1 81 ? -7.091 1.346 19.056 1.00 77.88 81 ARG A N 1
ATOM 658 C CA . ARG A 1 81 ? -7.232 2.649 19.726 1.00 77.88 81 ARG A CA 1
ATOM 659 C C . ARG A 1 81 ? -8.649 2.865 20.229 1.00 77.88 81 ARG A C 1
ATOM 661 O O . ARG A 1 81 ? -8.804 3.318 21.355 1.00 77.88 81 ARG A O 1
ATOM 668 N N . GLU A 1 82 ? -9.650 2.534 19.422 1.00 76.19 82 GLU A N 1
ATOM 669 C CA . GLU A 1 82 ? -11.064 2.648 19.784 1.00 76.19 82 GLU A CA 1
ATOM 670 C C . GLU A 1 82 ? -11.385 1.756 20.985 1.00 76.19 82 GLU A C 1
ATOM 672 O O . GLU A 1 82 ? -11.889 2.241 21.995 1.00 76.19 82 GLU A O 1
ATOM 677 N N . THR A 1 83 ? -10.981 0.484 20.940 1.00 79.31 83 THR A N 1
ATOM 678 C CA . THR A 1 83 ? -11.157 -0.445 22.070 1.00 79.31 83 THR A CA 1
ATOM 679 C C . THR A 1 83 ? -10.447 0.031 23.336 1.00 79.31 83 THR A C 1
ATOM 681 O O . THR A 1 83 ? -11.037 0.010 24.417 1.00 79.31 83 THR A O 1
ATOM 684 N N . LYS A 1 84 ? -9.207 0.526 23.224 1.00 82.12 84 LYS A N 1
ATOM 685 C CA . LYS A 1 84 ? -8.472 1.074 24.373 1.00 82.12 84 LYS A CA 1
ATOM 686 C C . LYS A 1 84 ? -9.115 2.350 24.925 1.00 82.12 84 LYS A C 1
ATOM 688 O O . LYS A 1 84 ? -9.155 2.520 26.138 1.00 82.12 84 LYS A O 1
ATOM 693 N N . LEU A 1 85 ? -9.616 3.237 24.066 1.00 77.69 85 LEU A N 1
ATOM 694 C CA . LEU A 1 85 ? -10.315 4.454 24.482 1.00 77.69 85 LEU A CA 1
ATOM 695 C C . LEU A 1 85 ? -11.601 4.113 25.237 1.00 77.69 85 LEU A C 1
ATOM 697 O O . LEU A 1 85 ? -11.835 4.670 26.303 1.00 77.69 85 LEU A O 1
ATOM 701 N N . VAL A 1 86 ? -12.396 3.171 24.725 1.00 80.06 86 VAL A N 1
ATOM 702 C CA . VAL A 1 86 ? -13.605 2.685 25.405 1.00 80.06 86 VAL A CA 1
ATOM 703 C C . VAL A 1 86 ? -13.259 2.098 26.773 1.00 80.06 86 VAL A C 1
ATOM 705 O O . VAL A 1 86 ? -13.915 2.433 27.755 1.00 80.06 86 VAL A O 1
ATOM 708 N N . ALA A 1 87 ? -12.205 1.282 26.864 1.00 81.56 87 ALA A N 1
ATOM 709 C CA . ALA A 1 87 ? -11.753 0.731 28.140 1.00 81.56 87 ALA A CA 1
ATOM 710 C C . ALA A 1 87 ? -11.369 1.835 29.142 1.00 81.56 87 ALA A C 1
ATOM 712 O O . ALA A 1 87 ? -11.851 1.825 30.271 1.00 81.56 87 ALA A O 1
ATOM 713 N N . LEU A 1 88 ? -10.585 2.829 28.710 1.00 78.56 88 LEU A N 1
ATOM 714 C CA . LEU A 1 88 ? -10.189 3.964 29.552 1.00 78.56 88 LEU A CA 1
ATOM 715 C C . LEU A 1 88 ? -11.382 4.827 29.982 1.00 78.56 88 LEU A C 1
ATOM 717 O O . LEU A 1 88 ? -11.416 5.308 31.111 1.00 78.56 88 LEU A O 1
ATOM 721 N N . LEU A 1 89 ? -12.370 5.022 29.106 1.00 82.19 89 LEU A N 1
ATOM 722 C CA . LEU A 1 89 ? -13.598 5.744 29.442 1.00 82.19 89 LEU A CA 1
ATOM 723 C C . LEU A 1 89 ? -14.424 4.979 30.479 1.00 82.19 89 LEU A C 1
ATOM 725 O O . LEU A 1 89 ? -14.904 5.587 31.429 1.00 82.19 89 LEU A O 1
ATOM 729 N N . ILE A 1 90 ? -14.548 3.657 30.344 1.00 83.44 90 ILE A N 1
ATOM 730 C CA . ILE A 1 90 ? -15.217 2.809 31.340 1.00 83.44 90 ILE A CA 1
ATOM 731 C C . ILE A 1 90 ? -14.486 2.884 32.685 1.00 83.44 90 ILE A C 1
ATOM 733 O O . ILE A 1 90 ? -15.129 3.066 33.714 1.00 83.44 90 ILE A O 1
ATOM 737 N N . GLU A 1 91 ? -13.154 2.789 32.693 1.00 83.19 91 GLU A N 1
ATOM 738 C CA . GLU A 1 91 ? -12.350 2.937 33.913 1.00 83.19 91 GLU A CA 1
ATOM 739 C C . GLU A 1 91 ? -12.546 4.313 34.566 1.00 83.19 91 GLU A C 1
ATOM 741 O O . GLU A 1 91 ? -12.763 4.392 35.775 1.00 83.19 91 GLU A O 1
ATOM 746 N N . ALA A 1 92 ? -12.543 5.392 33.779 1.00 81.06 92 ALA A N 1
ATOM 747 C CA . ALA A 1 92 ? -12.766 6.748 34.273 1.00 81.06 92 ALA A CA 1
ATOM 748 C C . ALA A 1 92 ? -14.189 6.951 34.823 1.00 81.06 92 ALA A C 1
ATOM 750 O O . ALA A 1 92 ? -14.362 7.585 35.864 1.00 81.06 92 ALA A O 1
ATOM 751 N N . LEU A 1 93 ? -15.211 6.409 34.157 1.00 84.31 93 LEU A N 1
ATOM 752 C CA . LEU A 1 93 ? -16.600 6.471 34.621 1.00 84.31 93 LEU A CA 1
ATOM 753 C C . LEU A 1 93 ? -16.788 5.662 35.915 1.00 84.31 93 LEU A C 1
ATOM 755 O O . LEU A 1 93 ? -17.389 6.170 36.863 1.00 84.31 93 LEU A O 1
ATOM 759 N N . ASN A 1 94 ? -16.196 4.465 36.002 1.00 82.94 94 ASN A N 1
ATOM 760 C CA . ASN A 1 94 ? -16.181 3.653 37.224 1.00 82.94 94 ASN A CA 1
ATOM 761 C C . ASN A 1 94 ? -15.518 4.402 38.390 1.00 82.94 94 ASN A C 1
ATOM 763 O O . ASN A 1 94 ? -16.051 4.416 39.497 1.00 82.94 94 ASN A O 1
ATOM 767 N N . ALA A 1 95 ? -14.383 5.069 38.147 1.00 83.62 95 ALA A N 1
ATOM 768 C CA . ALA A 1 95 ? -13.674 5.843 39.168 1.00 83.62 95 ALA A CA 1
ATOM 769 C C . ALA A 1 95 ? -14.497 7.024 39.721 1.00 83.62 95 ALA A C 1
ATOM 771 O O . ALA A 1 95 ? -14.269 7.448 40.851 1.00 83.62 95 ALA A O 1
ATOM 772 N N . ASN A 1 96 ? -15.468 7.529 38.953 1.00 85.81 96 ASN A N 1
ATOM 773 C CA . ASN A 1 96 ? -16.391 8.589 39.368 1.00 85.81 96 ASN A CA 1
ATOM 774 C C . ASN A 1 96 ? -17.745 8.058 39.883 1.00 85.81 96 ASN A C 1
ATOM 776 O O . ASN A 1 96 ? -18.652 8.846 40.135 1.00 85.81 96 ASN A O 1
ATOM 780 N N . GLY A 1 97 ? -17.901 6.737 40.041 1.00 83.12 97 GLY A N 1
ATOM 781 C CA . GLY A 1 97 ? -19.132 6.123 40.550 1.00 83.12 97 GLY A CA 1
ATOM 782 C C . GLY A 1 97 ? -20.306 6.112 39.562 1.00 83.12 97 GLY A C 1
ATOM 783 O O . GLY A 1 97 ? -21.435 5.844 39.966 1.00 83.12 97 GLY A O 1
ATOM 784 N N . LEU A 1 98 ? -20.056 6.358 38.272 1.00 86.50 98 LEU A N 1
ATOM 785 C CA . LEU A 1 98 ? -21.066 6.445 37.205 1.00 86.50 98 LEU A CA 1
ATOM 786 C C . LEU A 1 98 ? -21.443 5.061 36.637 1.00 86.50 98 LEU A C 1
ATOM 788 O O . LEU A 1 98 ? -21.561 4.848 35.428 1.00 86.50 98 LEU A O 1
ATOM 792 N N . GLN A 1 99 ? -21.591 4.074 37.527 1.00 83.06 99 GLN A N 1
ATOM 793 C CA . G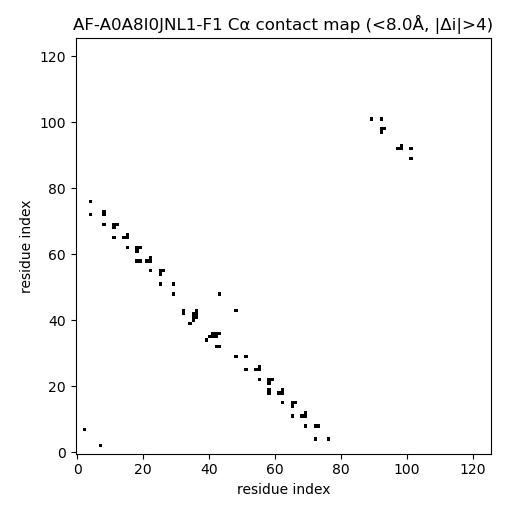LN A 1 99 ? -21.847 2.677 37.158 1.00 83.06 99 GLN A CA 1
ATOM 794 C C . GLN A 1 99 ? -23.185 2.527 36.414 1.00 83.06 99 GLN A C 1
ATOM 796 O O . GLN A 1 99 ? -23.298 1.760 35.458 1.00 83.06 99 GLN A O 1
ATOM 801 N N . ALA A 1 100 ? -24.191 3.304 36.826 1.00 79.50 100 ALA A N 1
ATOM 802 C CA . ALA A 1 100 ? -25.531 3.270 36.253 1.00 79.50 100 ALA A CA 1
ATOM 803 C C . ALA A 1 100 ? -25.565 3.788 34.803 1.00 79.50 100 ALA A C 1
ATOM 805 O O . ALA A 1 100 ? -26.311 3.252 33.981 1.00 79.50 100 ALA A O 1
ATOM 806 N N . GLU A 1 101 ? -24.758 4.798 34.454 1.00 81.94 101 GLU A N 1
ATOM 807 C CA . GLU A 1 101 ? -24.622 5.255 33.067 1.00 81.94 101 GLU A CA 1
A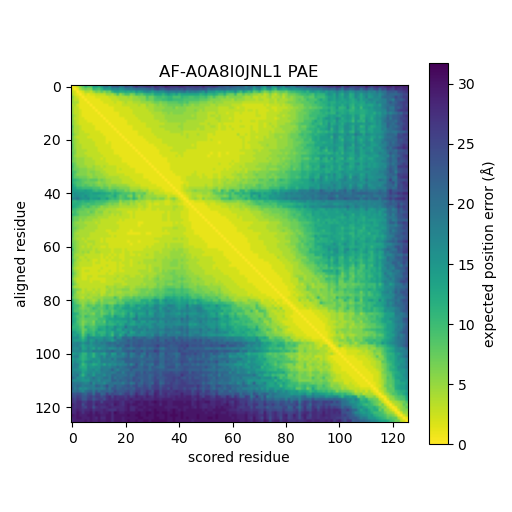TOM 808 C C . GLU A 1 101 ? -23.967 4.193 32.177 1.00 81.94 101 GLU A C 1
ATOM 810 O O . GLU A 1 101 ? -24.398 4.001 31.037 1.00 81.94 101 GLU A O 1
ATOM 815 N N . ILE A 1 102 ? -22.973 3.464 32.695 1.00 81.12 102 ILE A N 1
ATOM 816 C CA . ILE A 1 102 ? -22.310 2.377 31.961 1.00 81.12 102 ILE A CA 1
ATOM 817 C C . ILE A 1 102 ? -23.298 1.238 31.683 1.00 81.12 102 ILE A C 1
ATOM 819 O O . ILE A 1 102 ? -23.357 0.740 30.557 1.00 81.12 102 ILE A O 1
ATOM 823 N N . GLU A 1 103 ? -24.092 0.829 32.676 1.00 82.94 103 GLU A N 1
ATOM 824 C CA . GLU A 1 103 ? -25.099 -0.227 32.510 1.00 82.94 103 GLU A CA 1
ATOM 825 C C . GLU A 1 103 ? -26.202 0.171 31.525 1.00 82.94 103 GLU A C 1
ATOM 827 O O . GLU A 1 103 ? -26.558 -0.625 30.655 1.00 82.94 103 GLU A O 1
ATOM 832 N N . LYS A 1 104 ? -26.683 1.421 31.583 1.00 82.81 104 LYS A N 1
ATOM 833 C CA . LYS A 1 104 ? -27.639 1.948 30.596 1.00 82.81 104 LYS A CA 1
ATOM 834 C C . LYS A 1 104 ? -27.069 1.948 29.180 1.00 82.81 104 LYS A C 1
ATOM 836 O O . LYS A 1 104 ? -27.767 1.553 28.250 1.00 82.81 104 LYS A O 1
ATOM 841 N N . ALA A 1 105 ? -25.816 2.368 29.008 1.00 79.12 105 ALA A N 1
ATOM 842 C CA . ALA A 1 105 ? -25.162 2.374 27.703 1.00 79.12 105 ALA A CA 1
ATOM 843 C C . ALA A 1 105 ? -24.966 0.951 27.150 1.00 79.12 105 ALA A C 1
ATOM 845 O O . ALA A 1 105 ? -25.167 0.730 25.957 1.00 79.12 105 ALA A O 1
ATOM 846 N N . ARG A 1 106 ? -24.636 -0.024 28.010 1.00 80.69 106 ARG A N 1
ATOM 847 C CA . ARG A 1 106 ? -24.559 -1.446 27.632 1.00 80.69 106 ARG A CA 1
ATOM 848 C C . ARG A 1 106 ? -25.915 -2.005 27.218 1.00 80.69 106 ARG A C 1
ATOM 850 O O . ARG A 1 106 ? -26.008 -2.591 26.149 1.00 80.69 106 ARG A O 1
ATOM 857 N N . ALA A 1 107 ? -26.958 -1.770 28.013 1.00 80.00 107 ALA A N 1
ATOM 858 C CA . ALA A 1 107 ? -28.309 -2.226 27.695 1.00 80.00 107 ALA A CA 1
ATOM 859 C C . ALA A 1 107 ? -28.809 -1.646 26.359 1.00 80.00 107 ALA A C 1
ATOM 861 O O . ALA A 1 107 ? -29.337 -2.379 25.529 1.00 80.00 107 ALA A O 1
ATOM 862 N N . ALA A 1 108 ? -28.563 -0.355 26.106 1.00 80.31 108 ALA A N 1
ATOM 863 C CA . ALA A 1 108 ? -28.907 0.281 24.836 1.00 80.31 108 ALA A CA 1
ATOM 864 C C . ALA A 1 108 ? -28.119 -0.297 23.644 1.00 80.31 108 ALA A C 1
ATOM 866 O O . ALA A 1 108 ? -28.675 -0.447 22.556 1.00 80.31 108 ALA A O 1
ATOM 867 N N . ALA A 1 109 ? -26.840 -0.636 23.834 1.00 75.06 109 ALA A N 1
ATOM 868 C CA . ALA A 1 109 ? -26.025 -1.280 22.805 1.00 75.06 109 ALA A CA 1
ATOM 869 C C . ALA A 1 109 ? -26.490 -2.718 22.510 1.00 75.06 109 ALA A C 1
ATOM 871 O O . ALA A 1 109 ? -26.596 -3.094 21.343 1.00 75.06 109 ALA A O 1
ATOM 872 N N . ASP A 1 110 ? -26.815 -3.498 23.542 1.00 73.50 110 ASP A N 1
ATOM 873 C CA . ASP A 1 110 ? -27.330 -4.864 23.403 1.00 73.50 110 ASP A CA 1
ATOM 874 C C . ASP A 1 110 ? -28.699 -4.890 22.707 1.00 73.50 110 ASP A C 1
ATOM 876 O O . ASP A 1 110 ? -28.929 -5.720 21.823 1.00 73.50 110 ASP A O 1
ATOM 880 N N . ASP A 1 111 ? -29.595 -3.958 23.043 1.00 76.88 111 ASP A N 1
ATOM 881 C CA . ASP A 1 111 ? -30.881 -3.816 22.356 1.00 76.88 111 ASP A CA 1
ATOM 882 C C . ASP A 1 111 ? -30.694 -3.387 20.893 1.00 76.88 111 ASP A C 1
ATOM 884 O O . ASP A 1 111 ? -31.309 -3.970 19.997 1.00 76.88 111 ASP A O 1
ATOM 888 N N . ALA A 1 112 ? -29.790 -2.444 20.607 1.00 73.69 112 ALA A N 1
ATOM 889 C CA . ALA A 1 112 ? -29.471 -2.050 19.234 1.00 73.69 112 ALA A CA 1
ATOM 890 C C . ALA A 1 112 ? -28.908 -3.219 18.401 1.00 73.69 112 ALA A C 1
ATOM 892 O O . ALA A 1 112 ? -29.308 -3.395 17.249 1.00 73.69 112 ALA A O 1
ATOM 893 N N . LEU A 1 113 ? -28.035 -4.054 18.978 1.00 67.50 113 LEU A N 1
ATOM 894 C CA . LEU A 1 113 ? -27.492 -5.250 18.321 1.00 67.50 113 LEU A CA 1
ATOM 895 C C . LEU A 1 113 ? -28.574 -6.302 18.048 1.00 67.50 113 LEU A C 1
ATOM 897 O O . LEU A 1 113 ? -28.623 -6.869 16.955 1.00 67.50 113 LEU A O 1
ATOM 901 N N . ARG A 1 114 ? -29.482 -6.538 19.004 1.00 68.50 114 ARG A N 1
ATOM 902 C CA . ARG A 1 114 ? -30.630 -7.437 18.805 1.00 68.50 114 ARG A CA 1
ATOM 903 C C . ARG A 1 114 ? -31.522 -6.950 17.668 1.00 68.50 114 ARG A C 1
ATOM 905 O O . ARG A 1 114 ? -31.884 -7.746 16.807 1.00 68.50 114 ARG A O 1
ATOM 912 N N . HIS A 1 115 ? -31.840 -5.657 17.623 1.00 67.06 115 HIS A N 1
ATOM 913 C CA . HIS A 1 115 ? -32.679 -5.083 16.570 1.00 67.06 115 HIS A CA 1
ATOM 914 C C . HIS A 1 115 ? -31.996 -5.053 15.194 1.00 67.06 115 HIS A C 1
ATOM 916 O O . HIS A 1 115 ? -32.671 -5.294 14.195 1.00 67.06 115 HI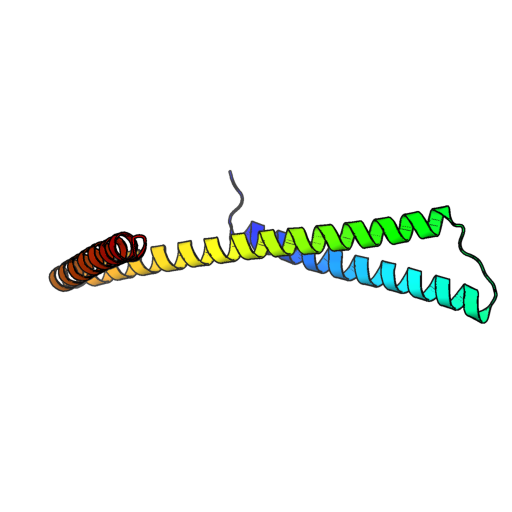S A O 1
ATOM 922 N N . ALA A 1 116 ? -30.678 -4.835 15.128 1.00 62.81 116 ALA A N 1
ATOM 923 C CA . ALA A 1 116 ? -29.916 -4.888 13.878 1.00 62.81 116 ALA A CA 1
ATOM 924 C C . ALA A 1 116 ? -29.915 -6.298 13.255 1.00 62.81 116 ALA A C 1
ATOM 926 O O . ALA A 1 116 ? -30.198 -6.447 12.067 1.00 62.81 116 ALA A O 1
ATOM 927 N N . HIS A 1 117 ? -29.695 -7.345 14.059 1.00 56.53 117 HIS A N 1
ATOM 928 C CA . HIS A 1 117 ? -29.720 -8.734 13.579 1.00 56.53 117 HIS A CA 1
ATOM 929 C C . HIS A 1 117 ? -31.136 -9.287 13.345 1.00 56.53 117 HIS A C 1
ATOM 931 O O . HIS A 1 117 ? -31.318 -10.184 12.522 1.00 56.53 117 HIS A O 1
ATOM 937 N N . LEU A 1 118 ? -32.152 -8.750 14.028 1.00 54.25 118 LEU A N 1
ATOM 938 C CA . LEU A 1 118 ? -33.555 -9.096 13.775 1.00 54.25 118 LEU A CA 1
ATOM 939 C C . LEU A 1 118 ? -34.078 -8.487 12.465 1.00 54.25 118 LEU A C 1
ATOM 941 O O . LEU A 1 118 ? -34.912 -9.110 11.813 1.00 54.25 118 LEU A O 1
ATOM 945 N N . PHE A 1 119 ? -33.583 -7.319 12.042 1.00 50.06 119 PHE A N 1
ATOM 946 C CA . PHE A 1 119 ? -34.003 -6.705 10.776 1.00 50.06 119 PHE A CA 1
ATOM 947 C C . PHE A 1 119 ? -33.386 -7.378 9.543 1.00 50.06 119 PHE A C 1
ATOM 949 O O . PHE A 1 119 ? -34.089 -7.575 8.554 1.00 50.06 119 PHE A O 1
ATOM 956 N N . GLU A 1 120 ? -32.115 -7.788 9.595 1.00 53.12 120 GLU A N 1
ATOM 957 C CA . GLU A 1 120 ? -31.468 -8.513 8.484 1.00 53.12 120 GLU A CA 1
ATOM 958 C C . GLU A 1 120 ? -32.088 -9.903 8.244 1.00 53.12 120 GLU A C 1
ATOM 960 O O . GLU A 1 120 ? -32.186 -10.351 7.103 1.00 53.12 120 GLU A O 1
ATOM 965 N N . ALA A 1 121 ? -32.584 -10.569 9.293 1.00 49.94 121 ALA A N 1
ATOM 966 C CA . ALA A 1 121 ? -33.280 -11.851 9.163 1.00 49.94 121 ALA A CA 1
ATOM 967 C C . ALA A 1 121 ? -34.690 -11.728 8.547 1.00 49.94 121 ALA A C 1
ATOM 969 O O . ALA A 1 121 ? -35.171 -12.683 7.941 1.00 49.94 121 ALA A O 1
ATOM 970 N N . TYR A 1 122 ? -35.345 -10.566 8.672 1.00 45.06 122 TYR A N 1
ATOM 971 C CA . TYR A 1 122 ? -36.702 -10.329 8.155 1.00 45.06 122 TYR A CA 1
ATOM 972 C C . TYR A 1 122 ? -36.741 -9.712 6.747 1.00 45.06 122 TYR A C 1
ATOM 974 O O . TYR A 1 122 ? -37.784 -9.761 6.100 1.00 45.06 122 TYR A O 1
ATOM 982 N N . THR A 1 123 ? -35.633 -9.162 6.240 1.00 46.59 123 THR A N 1
ATOM 983 C CA . THR A 1 123 ? -35.557 -8.606 4.873 1.00 46.59 123 THR A CA 1
ATOM 984 C C . THR A 1 123 ? -34.978 -9.575 3.841 1.00 46.59 123 THR A C 1
ATOM 986 O O . THR A 1 123 ? -35.153 -9.353 2.649 1.00 46.59 123 THR A O 1
ATOM 989 N N . ALA A 1 124 ? -34.358 -10.682 4.262 1.00 46.31 124 ALA A N 1
ATOM 990 C CA . ALA A 1 124 ? -33.833 -11.717 3.363 1.00 46.31 124 ALA A CA 1
ATOM 991 C C . ALA A 1 124 ? -34.897 -12.710 2.827 1.00 46.31 124 ALA A C 1
ATOM 993 O O . ALA A 1 124 ? -34.541 -13.682 2.161 1.00 46.31 124 ALA A O 1
ATOM 994 N N . GLN A 1 125 ? -36.189 -12.499 3.117 1.00 42.16 125 GLN A N 1
ATOM 995 C CA . GLN A 1 125 ? -37.301 -13.371 2.695 1.00 42.16 125 GLN A CA 1
ATOM 996 C C . GLN A 1 125 ? -38.450 -12.637 1.974 1.00 42.16 125 GLN A C 1
ATOM 998 O O . GLN A 1 125 ? -39.570 -13.148 1.948 1.00 42.16 125 GLN A O 1
ATOM 1003 N N . ILE A 1 126 ? -38.197 -11.471 1.367 1.00 37.50 126 ILE A N 1
ATOM 1004 C CA . ILE A 1 126 ? -39.161 -10.812 0.464 1.00 37.50 126 ILE A CA 1
ATOM 1005 C C . ILE A 1 126 ? -38.567 -10.703 -0.936 1.00 37.50 126 ILE A C 1
ATOM 1007 O O . ILE A 1 126 ? -37.426 -10.203 -1.045 1.00 37.50 126 ILE A O 1
#

Nearest PDB structures (foldseek):
  8a1g-assembly2_B  TM=6.626E-01  e=6.164E+00  Homo sapiens
  7aal-assembly1_B  TM=5.705E-01  e=3.885E+00  Homo sapiens
  8qbr-assembly1_A  TM=6.795E-01  e=7.033E+00  Nostoc punctiforme
  3q0k-assembly1_B  TM=4.927E-01  e=5.402E+00  Homo sapiens
  8afz-assembly1_A  TM=3.308E-01  e=9.781E+00  Homo sapiens

Foldseek 3Di:
DDDDLVVVLVVLVVVLVVLVVVLVVLVVVVVVQVVCCVPPVDHDDPVVNVVSVVSNVVSVVSNVVSVVVNVVSVVVVVVVVVVVVVVVVVVVCVVVVVVVVVVVVVVVVVVVVVVVVVVVVVVVPD